Protein AF-A0A3P4B6H8-F1 (afdb_monomer_lite)

Sequence (66 aa):
MLTIAEV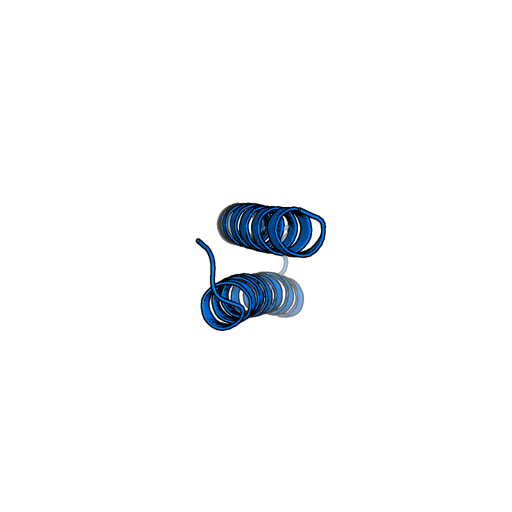RNAMRVWDDAHTAVHDYFGNNDVLDPNCWMTWQDLIETENMARTQALTAINSYRGQAQG

Structure (mmCIF, N/CA/C/O backbone):
data_AF-A0A3P4B6H8-F1
#
_entry.id   AF-A0A3P4B6H8-F1
#
loop_
_atom_site.group_PDB
_atom_site.id
_atom_site.type_symbol
_atom_site.label_atom_id
_atom_site.label_alt_id
_atom_site.label_comp_id
_atom_site.label_asym_id
_atom_site.label_entity_id
_atom_site.label_seq_id
_atom_site.pdbx_PDB_ins_code
_atom_site.Cartn_x
_atom_site.Cartn_y
_atom_site.Cartn_z
_atom_site.occupancy
_atom_site.B_iso_or_equiv
_atom_site.auth_seq_id
_atom_site.auth_comp_id
_atom_site.auth_asym_id
_atom_site.auth_atom_id
_atom_site.pdbx_PDB_model_num
ATOM 1 N N . MET A 1 1 ? -18.565 7.720 14.954 1.00 64.75 1 MET A N 1
ATOM 2 C CA . MET A 1 1 ? -18.029 6.497 15.590 1.00 64.75 1 MET A CA 1
ATOM 3 C C . MET A 1 1 ? -17.671 5.553 14.459 1.00 64.75 1 MET A C 1
ATOM 5 O O . MET A 1 1 ? -18.502 5.417 13.573 1.00 64.75 1 MET A O 1
ATOM 9 N N . LEU A 1 2 ? -16.451 5.010 14.434 1.00 79.31 2 LEU A N 1
ATOM 10 C CA . LEU A 1 2 ? -16.024 4.116 13.354 1.00 79.31 2 LEU A CA 1
ATOM 11 C C . LEU A 1 2 ? -16.483 2.699 13.691 1.00 79.31 2 LEU A C 1
ATOM 13 O O . LEU A 1 2 ? -16.297 2.214 14.802 1.00 79.31 2 LEU A O 1
ATOM 17 N N . THR A 1 3 ? -17.092 2.035 12.730 1.00 90.31 3 THR A N 1
ATOM 18 C CA . THR A 1 3 ? -17.521 0.647 12.816 1.00 90.31 3 THR A CA 1
ATOM 19 C C . THR A 1 3 ? -16.361 -0.287 12.482 1.00 90.31 3 THR A C 1
ATOM 21 O O . THR A 1 3 ? -15.434 0.057 11.745 1.00 90.31 3 THR A O 1
ATOM 24 N N . ILE A 1 4 ? -16.437 -1.533 12.957 1.00 91.25 4 ILE A N 1
ATOM 25 C CA . ILE A 1 4 ? -15.471 -2.573 12.572 1.00 91.25 4 ILE A CA 1
ATOM 26 C C . ILE A 1 4 ? -15.449 -2.811 11.050 1.00 91.25 4 ILE A C 1
ATOM 28 O O . ILE A 1 4 ? -14.425 -3.212 10.499 1.00 91.25 4 ILE A O 1
ATOM 32 N N . ALA A 1 5 ? -16.566 -2.556 10.359 1.00 92.50 5 ALA A N 1
ATOM 33 C CA . ALA A 1 5 ? -16.661 -2.663 8.908 1.00 92.50 5 ALA A CA 1
ATOM 34 C C . ALA A 1 5 ? -15.820 -1.587 8.203 1.00 92.50 5 ALA A C 1
ATOM 36 O O . ALA A 1 5 ? -15.089 -1.914 7.273 1.00 92.50 5 ALA A O 1
ATOM 37 N N . GLU A 1 6 ? -15.853 -0.341 8.682 1.00 93.88 6 GLU A N 1
ATOM 38 C CA . GLU A 1 6 ? -15.034 0.753 8.140 1.00 93.88 6 GLU A CA 1
ATOM 39 C C . GLU A 1 6 ? -13.537 0.510 8.370 1.00 93.88 6 GLU A C 1
ATOM 41 O O . GLU A 1 6 ? -12.736 0.731 7.463 1.00 93.88 6 GLU A O 1
ATOM 46 N N . VAL A 1 7 ? -13.157 -0.034 9.532 1.00 95.31 7 VAL A N 1
ATOM 47 C CA . VAL A 1 7 ? -11.763 -0.435 9.802 1.00 95.31 7 VAL A CA 1
ATOM 48 C C . VAL A 1 7 ? -11.308 -1.521 8.828 1.00 95.31 7 VAL A C 1
ATOM 50 O O . VAL A 1 7 ? -10.252 -1.395 8.213 1.00 95.31 7 VAL A O 1
ATOM 53 N N . ARG A 1 8 ? -12.113 -2.576 8.646 1.00 96.69 8 ARG A N 1
ATOM 54 C CA . ARG A 1 8 ? -11.801 -3.661 7.700 1.00 96.69 8 ARG A CA 1
ATOM 55 C C . ARG A 1 8 ? -11.715 -3.162 6.263 1.00 96.69 8 ARG A C 1
ATOM 57 O O . ARG A 1 8 ? -10.853 -3.623 5.524 1.00 96.69 8 ARG A O 1
ATOM 64 N N . ASN A 1 9 ? -12.583 -2.231 5.877 1.00 97.56 9 ASN A N 1
ATOM 65 C CA . ASN A 1 9 ? -12.538 -1.626 4.554 1.00 97.56 9 ASN A CA 1
ATOM 66 C C . ASN A 1 9 ? -11.236 -0.844 4.344 1.00 97.56 9 ASN A C 1
ATOM 68 O O . ASN A 1 9 ? -10.561 -1.058 3.346 1.00 97.56 9 ASN A O 1
ATOM 72 N N . ALA A 1 10 ? -10.838 -0.009 5.309 1.00 97.25 10 ALA A N 1
ATOM 73 C CA . ALA A 1 10 ? -9.581 0.734 5.228 1.00 97.25 10 ALA A CA 1
ATOM 74 C C . ALA A 1 10 ? -8.356 -0.198 5.171 1.00 97.25 10 ALA A C 1
ATOM 76 O O . ALA A 1 10 ? -7.432 0.046 4.402 1.00 97.25 10 ALA A O 1
ATOM 77 N N . MET A 1 11 ? -8.369 -1.298 5.934 1.00 97.75 11 MET A N 1
ATOM 78 C CA . MET A 1 11 ? -7.319 -2.320 5.866 1.00 97.75 11 MET A CA 1
ATOM 79 C C . MET A 1 11 ? -7.252 -3.002 4.498 1.00 97.75 11 MET A C 1
ATOM 81 O O . MET A 1 11 ? -6.155 -3.207 3.995 1.00 97.75 11 MET A O 1
ATOM 85 N N . ARG A 1 12 ? -8.400 -3.325 3.890 1.00 98.38 12 ARG A N 1
ATOM 86 C CA . ARG A 1 12 ? -8.442 -3.924 2.549 1.00 98.38 12 ARG A CA 1
ATOM 87 C C . ARG A 1 12 ? -7.895 -2.972 1.488 1.00 98.38 12 ARG A C 1
ATOM 89 O O . ARG A 1 12 ? -7.084 -3.388 0.681 1.00 98.38 12 ARG A O 1
ATOM 96 N N . VAL A 1 13 ? -8.279 -1.696 1.531 1.00 98.31 13 VAL A N 1
ATOM 97 C CA . VAL A 1 13 ? -7.754 -0.690 0.591 1.00 98.31 13 VAL A CA 1
ATOM 98 C C . VAL A 1 13 ? -6.232 -0.562 0.704 1.00 98.31 13 VAL A C 1
ATOM 100 O O . VAL A 1 13 ? -5.552 -0.437 -0.310 1.00 98.31 13 VAL A O 1
ATOM 103 N N . TRP A 1 14 ? -5.684 -0.612 1.922 1.00 98.56 14 TRP A N 1
ATOM 104 C CA . TRP A 1 14 ? -4.232 -0.632 2.101 1.00 98.56 14 TRP A CA 1
ATOM 105 C C . TRP A 1 14 ? -3.594 -1.914 1.541 1.00 98.56 14 TRP A C 1
ATOM 107 O O . TRP A 1 14 ? -2.600 -1.814 0.829 1.00 98.56 14 TRP A O 1
ATOM 117 N N . ASP A 1 15 ? -4.168 -3.088 1.807 1.00 98.50 15 ASP A N 1
ATOM 118 C CA . ASP A 1 15 ? -3.678 -4.380 1.295 1.00 98.50 15 ASP A CA 1
ATOM 119 C C . ASP A 1 15 ? -3.658 -4.438 -0.244 1.00 98.50 15 ASP A C 1
ATOM 121 O O . ASP A 1 15 ? -2.658 -4.838 -0.845 1.00 98.50 15 ASP A O 1
ATOM 125 N N . ASP A 1 16 ? -4.717 -3.941 -0.889 1.00 98.44 16 ASP A N 1
ATOM 126 C CA . ASP A 1 16 ? -4.815 -3.859 -2.349 1.00 98.44 16 ASP A CA 1
ATOM 127 C C . ASP A 1 16 ? -3.727 -2.930 -2.928 1.00 98.44 16 ASP A C 1
ATOM 129 O O . ASP A 1 16 ? -3.053 -3.278 -3.901 1.00 98.44 16 ASP A O 1
ATOM 133 N N . ALA A 1 17 ? -3.502 -1.763 -2.309 1.00 98.44 17 ALA A N 1
ATOM 134 C CA . ALA A 1 17 ? -2.455 -0.829 -2.732 1.00 98.44 17 ALA A CA 1
ATOM 135 C C . ALA A 1 17 ? -1.041 -1.401 -2.519 1.00 98.44 17 ALA A C 1
ATOM 137 O O . ALA A 1 17 ? -0.176 -1.252 -3.382 1.00 98.44 17 ALA A O 1
ATOM 138 N N . HIS A 1 18 ? -0.8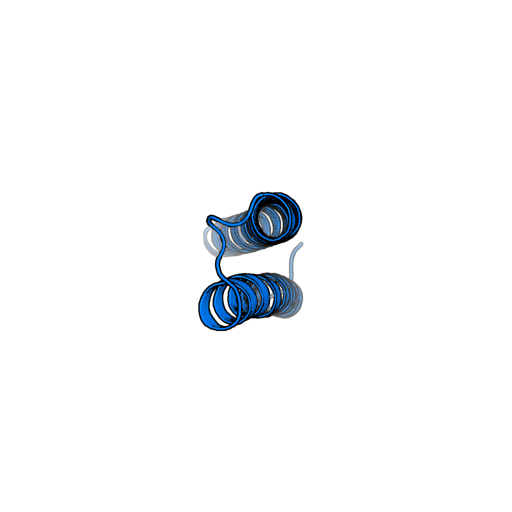15 -2.091 -1.398 1.00 98.44 18 HIS A N 1
ATOM 139 C CA . HIS A 1 18 ? 0.454 -2.750 -1.089 1.00 98.44 18 HIS A CA 1
ATOM 140 C C . HIS A 1 18 ? 0.768 -3.859 -2.100 1.00 98.44 18 HIS A C 1
ATOM 142 O O . HIS A 1 18 ? 1.885 -3.945 -2.611 1.00 98.44 18 HIS A O 1
ATOM 148 N N . THR A 1 19 ? -0.242 -4.658 -2.452 1.00 98.50 19 THR A N 1
ATOM 149 C CA . THR A 1 19 ? -0.127 -5.689 -3.489 1.00 98.50 19 THR A CA 1
ATOM 150 C C . THR A 1 19 ? 0.241 -5.069 -4.834 1.00 98.50 19 THR A C 1
ATOM 152 O O . THR A 1 19 ? 1.174 -5.537 -5.477 1.00 98.50 19 THR A O 1
ATOM 155 N N . ALA A 1 20 ? -0.397 -3.962 -5.228 1.00 98.25 20 ALA A N 1
ATOM 156 C CA . ALA A 1 20 ? -0.077 -3.279 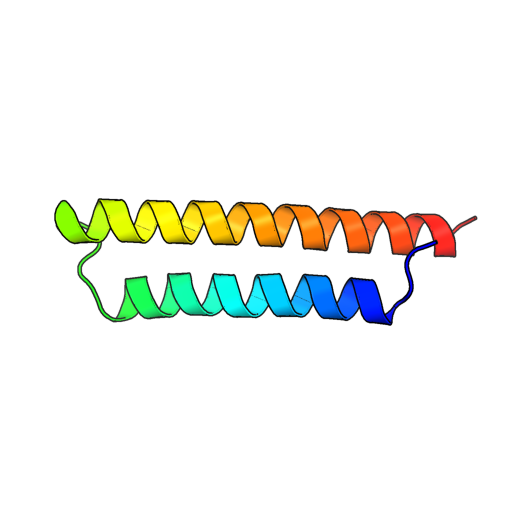-6.482 1.00 98.25 20 ALA A CA 1
ATOM 157 C C . ALA A 1 20 ? 1.376 -2.763 -6.541 1.00 98.25 20 ALA A C 1
ATOM 159 O O . ALA A 1 20 ? 2.030 -2.897 -7.577 1.00 98.25 20 ALA A O 1
ATOM 160 N N . VAL A 1 21 ? 1.910 -2.215 -5.441 1.00 98.50 21 VAL A N 1
ATOM 161 C CA . VAL A 1 21 ? 3.328 -1.808 -5.346 1.00 98.50 21 VAL A CA 1
ATOM 162 C C . VAL A 1 21 ? 4.253 -3.013 -5.518 1.00 98.50 21 VAL A C 1
ATOM 164 O O . VAL A 1 21 ? 5.219 -2.948 -6.285 1.00 98.50 21 VAL A O 1
ATOM 167 N N . HIS A 1 22 ? 3.957 -4.114 -4.824 1.00 98.31 22 HIS A N 1
ATOM 168 C CA . HIS A 1 22 ? 4.750 -5.340 -4.885 1.00 98.31 22 HIS A CA 1
ATOM 169 C C . HIS A 1 22 ? 4.709 -6.002 -6.264 1.00 98.31 22 HIS A C 1
ATOM 171 O O . HIS A 1 22 ? 5.758 -6.394 -6.778 1.00 98.31 22 HIS A O 1
ATOM 177 N N . ASP A 1 23 ? 3.536 -6.072 -6.889 1.00 98.44 23 ASP A N 1
ATOM 178 C CA . ASP A 1 23 ? 3.368 -6.593 -8.243 1.00 98.44 23 ASP A CA 1
ATOM 179 C C . ASP A 1 23 ? 4.123 -5.730 -9.254 1.00 98.44 23 ASP A C 1
ATOM 181 O O . ASP A 1 23 ? 4.807 -6.257 -10.133 1.00 98.44 23 ASP A O 1
ATOM 185 N N . TYR A 1 24 ? 4.055 -4.402 -9.130 1.00 98.38 24 TYR A N 1
ATOM 186 C CA . TYR A 1 24 ? 4.804 -3.515 -10.015 1.00 98.38 24 TYR A CA 1
ATOM 187 C C . TYR A 1 24 ? 6.315 -3.712 -9.859 1.00 98.38 24 TYR A C 1
ATOM 189 O O . TYR A 1 24 ? 7.014 -3.847 -10.862 1.00 98.38 24 TYR A O 1
ATOM 197 N N . PHE A 1 25 ? 6.810 -3.793 -8.621 1.00 97.50 25 PHE A N 1
ATOM 198 C CA . PHE A 1 25 ? 8.219 -4.068 -8.330 1.00 97.50 25 PHE A CA 1
ATOM 199 C C . PHE A 1 25 ? 8.672 -5.435 -8.867 1.00 97.50 25 PHE A C 1
ATOM 201 O O . PHE A 1 25 ? 9.768 -5.554 -9.402 1.00 97.50 25 PHE A O 1
ATOM 208 N N . GLY A 1 26 ? 7.836 -6.471 -8.747 1.00 97.75 26 GLY A N 1
ATOM 209 C CA . GLY A 1 26 ? 8.156 -7.817 -9.226 1.00 97.75 26 GLY A CA 1
ATOM 210 C C . GLY A 1 26 ? 8.169 -7.952 -10.752 1.00 97.75 26 GLY A C 1
ATOM 211 O O . GLY A 1 26 ? 8.854 -8.828 -11.277 1.00 97.75 26 GLY A O 1
ATOM 212 N N . ASN A 1 27 ? 7.431 -7.091 -11.459 1.00 97.94 27 ASN A N 1
ATOM 213 C CA . ASN A 1 27 ? 7.260 -7.160 -12.912 1.00 97.94 27 ASN A CA 1
ATOM 214 C C . ASN A 1 27 ? 8.095 -6.138 -13.701 1.00 97.94 27 ASN A C 1
ATOM 216 O O . ASN A 1 27 ? 8.159 -6.242 -14.925 1.00 97.94 27 ASN A O 1
ATOM 220 N N . ASN A 1 28 ? 8.717 -5.156 -13.042 1.00 97.81 28 ASN A N 1
ATOM 221 C CA . ASN A 1 28 ? 9.433 -4.064 -13.705 1.00 97.81 28 ASN A CA 1
ATOM 222 C C . ASN A 1 28 ? 10.807 -3.826 -13.072 1.00 97.81 28 ASN A C 1
ATOM 224 O O . ASN A 1 28 ? 10.991 -3.997 -11.869 1.00 97.81 28 ASN A O 1
ATOM 228 N N . ASP A 1 29 ? 11.765 -3.355 -13.871 1.00 97.06 29 ASP A N 1
ATOM 229 C CA . ASP A 1 29 ? 13.029 -2.845 -13.341 1.00 97.06 29 ASP A CA 1
ATOM 230 C C . ASP A 1 29 ? 12.817 -1.426 -12.803 1.00 97.06 29 ASP A C 1
ATOM 232 O O . ASP A 1 29 ? 12.846 -0.450 -13.548 1.00 97.06 29 ASP A O 1
ATOM 236 N N . VAL A 1 30 ? 12.580 -1.297 -11.498 1.00 96.38 30 VAL A N 1
ATOM 237 C CA . VAL A 1 30 ? 12.346 0.009 -10.860 1.00 96.38 30 VAL A CA 1
ATOM 238 C C . VAL A 1 30 ? 13.579 0.920 -10.861 1.00 96.38 30 VAL A C 1
ATOM 240 O O . VAL A 1 30 ? 13.456 2.086 -10.494 1.00 96.38 30 VAL A O 1
ATOM 243 N N . LEU A 1 31 ? 14.755 0.427 -11.270 1.00 95.25 31 LEU A N 1
ATOM 244 C CA . LEU A 1 31 ? 15.931 1.267 -11.505 1.00 95.25 31 LEU A CA 1
ATOM 245 C C . LEU A 1 31 ? 15.894 1.948 -12.884 1.00 95.25 31 LEU A C 1
ATOM 247 O O . LEU A 1 31 ? 16.638 2.909 -13.097 1.00 95.25 31 LEU A O 1
ATOM 251 N N . ASP A 1 32 ? 15.021 1.510 -13.802 1.00 97.19 32 ASP A N 1
ATOM 252 C CA . ASP A 1 32 ? 14.709 2.260 -15.020 1.00 97.19 32 ASP A CA 1
ATOM 253 C C . ASP A 1 32 ? 14.013 3.582 -14.637 1.00 97.19 32 ASP A C 1
ATOM 255 O O . ASP A 1 32 ? 12.998 3.553 -13.935 1.00 97.19 32 ASP A O 1
ATOM 259 N N . PRO A 1 33 ? 14.494 4.750 -15.105 1.00 94.19 33 PRO A N 1
ATOM 260 C CA . PRO A 1 33 ? 13.913 6.047 -14.756 1.00 94.19 33 PRO A CA 1
ATOM 261 C C . PRO A 1 33 ? 12.415 6.195 -15.063 1.00 94.19 33 PRO A C 1
ATOM 263 O O . PRO A 1 33 ? 11.710 6.899 -14.339 1.00 94.19 33 PRO A O 1
ATOM 266 N N . ASN A 1 34 ? 11.911 5.544 -16.115 1.00 91.12 34 ASN A N 1
ATOM 267 C CA . ASN A 1 34 ? 10.491 5.583 -16.461 1.00 91.12 34 ASN A CA 1
ATOM 268 C C . ASN A 1 34 ? 9.667 4.735 -15.490 1.00 91.12 34 ASN A C 1
ATOM 270 O O . ASN A 1 34 ? 8.580 5.143 -15.087 1.00 91.12 34 ASN A O 1
ATOM 274 N N . CYS A 1 35 ? 10.198 3.582 -15.075 1.00 96.50 35 CYS A N 1
ATOM 275 C CA . CYS A 1 35 ? 9.535 2.719 -14.104 1.00 96.50 35 CYS A CA 1
ATOM 276 C C . CYS A 1 35 ? 9.619 3.284 -12.684 1.00 96.50 35 CYS A C 1
ATOM 278 O O . CYS A 1 35 ? 8.681 3.113 -11.907 1.00 96.50 35 CYS A O 1
ATOM 280 N N . TRP A 1 36 ? 10.712 3.980 -12.365 1.00 96.00 36 TRP A N 1
ATOM 281 C CA . TRP A 1 36 ? 10.936 4.636 -11.084 1.00 96.00 36 TRP A CA 1
ATOM 282 C C . TRP A 1 36 ? 9.823 5.630 -10.748 1.00 96.00 36 TRP A C 1
ATOM 284 O O . TRP A 1 36 ? 9.281 5.573 -9.648 1.00 96.00 36 TRP A O 1
ATOM 294 N N . MET A 1 37 ? 9.450 6.509 -11.688 1.00 96.50 37 MET A N 1
ATOM 295 C CA . MET A 1 37 ? 8.392 7.501 -11.448 1.00 96.50 37 MET A CA 1
ATOM 296 C C . MET A 1 37 ? 7.055 6.829 -11.122 1.00 96.50 37 MET A C 1
ATOM 298 O O . MET A 1 37 ? 6.450 7.134 -10.101 1.00 96.50 37 MET A O 1
ATOM 302 N N . THR A 1 38 ? 6.637 5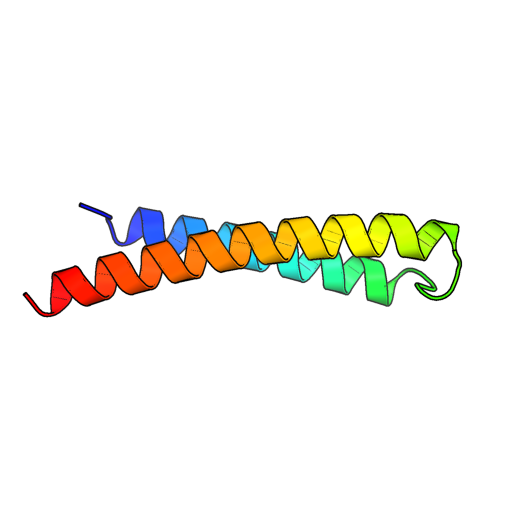.846 -11.923 1.00 96.44 38 THR A N 1
ATOM 303 C CA . THR A 1 38 ? 5.393 5.102 -11.668 1.00 96.44 38 THR A CA 1
ATOM 304 C C . THR A 1 38 ? 5.439 4.329 -10.350 1.00 96.44 38 THR A C 1
ATOM 306 O O . THR A 1 38 ? 4.449 4.287 -9.624 1.00 96.44 38 THR A O 1
ATOM 309 N N . TRP A 1 39 ? 6.584 3.740 -9.999 1.00 97.94 39 TRP A N 1
ATOM 310 C CA . TRP A 1 39 ? 6.744 3.047 -8.723 1.00 97.94 39 TRP A CA 1
ATOM 311 C C . TRP A 1 39 ? 6.649 4.003 -7.523 1.00 97.94 39 TRP A C 1
ATOM 313 O O . TRP A 1 39 ? 6.022 3.659 -6.522 1.00 97.94 39 TRP A O 1
ATOM 323 N N . GLN A 1 40 ? 7.209 5.214 -7.628 1.00 97.75 40 GLN A N 1
ATOM 324 C CA . GLN A 1 40 ? 7.074 6.251 -6.597 1.00 97.75 40 GLN A CA 1
ATOM 325 C C . GLN A 1 40 ? 5.612 6.681 -6.401 1.00 97.75 40 GLN A C 1
ATOM 327 O O . GLN A 1 40 ? 5.162 6.753 -5.258 1.00 97.75 40 GLN A O 1
ATOM 332 N N . ASP A 1 41 ? 4.853 6.877 -7.483 1.00 97.31 41 ASP A N 1
ATOM 333 C CA . ASP A 1 41 ? 3.426 7.234 -7.405 1.00 97.31 41 ASP A CA 1
ATOM 334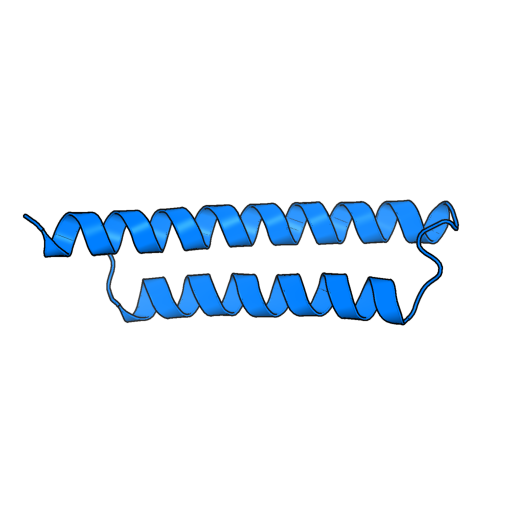 C C . ASP A 1 41 ? 2.593 6.133 -6.713 1.00 97.31 41 ASP A C 1
ATOM 336 O O . ASP A 1 41 ? 1.699 6.406 -5.900 1.00 97.31 41 ASP A O 1
ATOM 340 N N . LEU A 1 42 ? 2.905 4.860 -6.993 1.00 98.12 42 LEU A N 1
ATOM 341 C CA . LEU A 1 42 ? 2.269 3.718 -6.330 1.00 98.12 42 LEU A CA 1
ATOM 342 C C . LEU A 1 42 ? 2.609 3.675 -4.833 1.00 98.12 42 LEU A C 1
ATOM 344 O O . LEU A 1 42 ? 1.713 3.470 -4.013 1.00 98.12 42 LEU A O 1
ATOM 348 N N . ILE A 1 43 ? 3.870 3.925 -4.462 1.00 98.19 43 ILE A N 1
ATOM 349 C CA . ILE A 1 43 ? 4.299 4.009 -3.057 1.00 98.19 43 ILE A CA 1
ATOM 350 C C . ILE A 1 43 ? 3.585 5.148 -2.325 1.00 98.19 43 ILE A C 1
ATOM 352 O O . ILE A 1 43 ? 3.177 4.982 -1.174 1.00 98.19 43 ILE A O 1
ATOM 356 N N . GLU A 1 44 ? 3.430 6.316 -2.950 1.00 98.38 44 GLU A N 1
ATOM 357 C CA . GLU A 1 44 ? 2.707 7.435 -2.339 1.00 98.38 44 GLU A CA 1
ATOM 358 C C . GLU A 1 44 ? 1.246 7.056 -2.067 1.00 98.38 44 GLU A C 1
ATOM 360 O O . GLU A 1 44 ? 0.747 7.239 -0.951 1.00 98.38 44 GLU A O 1
ATOM 365 N N . THR A 1 45 ? 0.596 6.423 -3.045 1.00 97.88 45 THR A N 1
ATOM 366 C CA . THR A 1 45 ? -0.776 5.916 -2.914 1.00 97.88 45 THR A CA 1
ATOM 367 C C . THR A 1 45 ? -0.895 4.888 -1.784 1.00 97.88 45 THR A C 1
ATOM 369 O O . THR A 1 45 ? -1.798 4.983 -0.945 1.00 97.88 45 THR A O 1
ATOM 372 N N . GLU A 1 46 ? 0.038 3.935 -1.705 1.00 98.69 46 GLU A N 1
ATOM 373 C CA . GLU A 1 46 ? 0.093 2.948 -0.624 1.00 98.69 46 GLU A CA 1
ATOM 374 C C . GLU A 1 46 ? 0.258 3.624 0.744 1.00 98.69 46 GLU A C 1
ATOM 376 O O . GLU A 1 46 ? -0.461 3.302 1.692 1.00 98.69 46 GLU A O 1
ATOM 381 N N . ASN A 1 47 ? 1.157 4.603 0.860 1.00 98.56 47 ASN A N 1
ATOM 382 C CA . ASN A 1 47 ? 1.397 5.322 2.111 1.00 98.56 47 ASN A CA 1
ATOM 383 C C . ASN A 1 47 ? 0.168 6.113 2.578 1.00 98.56 47 ASN A C 1
ATOM 385 O O . ASN A 1 47 ? -0.128 6.155 3.782 1.00 98.56 47 ASN A O 1
ATOM 389 N N . MET A 1 48 ? -0.583 6.706 1.649 1.00 98.31 48 MET A N 1
ATOM 390 C CA . MET A 1 48 ? -1.856 7.356 1.958 1.00 98.31 48 MET A CA 1
ATOM 391 C C . MET A 1 48 ? -2.877 6.346 2.492 1.00 98.31 48 MET A C 1
ATOM 393 O O . MET A 1 48 ? -3.461 6.571 3.558 1.00 98.31 48 MET A O 1
ATOM 397 N N . ALA A 1 49 ? -3.053 5.212 1.807 1.00 98.19 49 ALA A N 1
ATOM 398 C CA . ALA A 1 49 ? -3.965 4.150 2.231 1.00 98.19 49 ALA A CA 1
ATOM 399 C C . ALA A 1 49 ? -3.570 3.570 3.601 1.00 98.19 49 ALA A C 1
ATOM 401 O O . ALA A 1 49 ? -4.413 3.423 4.490 1.00 98.19 49 ALA A O 1
ATOM 402 N N . ARG A 1 50 ? -2.271 3.346 3.827 1.00 98.38 50 ARG A N 1
ATOM 403 C CA . ARG A 1 50 ? -1.710 2.915 5.112 1.00 98.38 50 ARG A CA 1
ATOM 404 C C . ARG A 1 50 ? -2.039 3.893 6.233 1.00 98.38 50 ARG A C 1
ATOM 406 O O . ARG A 1 50 ? -2.479 3.481 7.306 1.00 98.38 50 ARG A O 1
ATOM 413 N N . THR A 1 51 ? -1.843 5.189 5.999 1.00 98.12 51 THR A N 1
ATOM 414 C CA . THR A 1 51 ? -2.120 6.237 6.994 1.00 98.12 51 THR A CA 1
ATOM 415 C C . THR A 1 51 ? -3.601 6.266 7.367 1.00 98.12 51 THR A C 1
ATOM 417 O O . THR A 1 51 ? -3.946 6.358 8.551 1.00 98.12 51 THR A O 1
ATOM 420 N N . GLN A 1 52 ? -4.488 6.121 6.380 1.00 96.19 52 GLN A N 1
ATOM 421 C CA . GLN A 1 52 ? -5.930 6.029 6.609 1.00 96.19 52 GLN A CA 1
ATOM 422 C C . GLN A 1 52 ? -6.294 4.773 7.412 1.00 96.19 52 GLN A C 1
ATOM 424 O O . GLN A 1 52 ? -7.016 4.872 8.407 1.00 96.19 52 GLN A O 1
ATOM 429 N N . ALA A 1 53 ? -5.741 3.611 7.050 1.00 97.44 53 ALA A N 1
ATOM 430 C CA . ALA A 1 53 ? -5.964 2.356 7.763 1.00 97.44 53 ALA A CA 1
ATOM 431 C C . ALA A 1 53 ? -5.503 2.435 9.226 1.00 97.44 53 ALA A C 1
ATOM 433 O O . ALA A 1 53 ? -6.263 2.095 10.134 1.00 97.44 53 ALA A O 1
ATOM 434 N N . LEU A 1 54 ? -4.297 2.952 9.479 1.00 96.88 54 LEU A N 1
ATOM 435 C CA . LEU A 1 54 ? -3.772 3.144 10.834 1.00 96.88 54 LEU A CA 1
ATOM 436 C C . LEU A 1 54 ? -4.630 4.117 11.652 1.00 96.88 54 LEU A C 1
ATOM 438 O O . LEU A 1 54 ? -4.920 3.851 12.819 1.00 96.88 54 LEU A O 1
ATOM 442 N N . THR A 1 55 ? -5.087 5.210 11.039 1.00 95.38 55 THR A N 1
ATOM 443 C CA . THR A 1 55 ? -5.984 6.178 11.689 1.00 95.38 55 THR A CA 1
ATOM 444 C C . THR A 1 55 ? -7.312 5.531 12.079 1.00 95.38 55 THR A C 1
ATOM 446 O O . THR A 1 55 ? -7.788 5.727 13.203 1.00 95.38 55 THR A O 1
ATOM 449 N N . ALA A 1 56 ? -7.891 4.712 11.196 1.00 94.62 56 ALA A N 1
ATOM 450 C CA . ALA A 1 56 ? -9.129 3.991 11.471 1.00 94.62 56 ALA A CA 1
ATOM 451 C C . ALA A 1 56 ? -8.953 2.958 12.598 1.00 94.62 56 ALA A C 1
ATOM 453 O O . ALA A 1 56 ? -9.760 2.918 13.528 1.00 94.62 56 ALA A O 1
ATOM 454 N N . ILE A 1 57 ? -7.869 2.173 12.562 1.00 94.56 57 ILE A N 1
ATOM 455 C CA . ILE A 1 57 ? -7.532 1.180 13.595 1.00 94.56 57 ILE A CA 1
ATOM 456 C C . ILE A 1 57 ? -7.366 1.848 14.961 1.00 94.56 57 ILE A C 1
ATOM 458 O O . ILE A 1 57 ? -7.953 1.393 15.944 1.00 94.56 57 ILE A O 1
ATOM 462 N N . ASN A 1 58 ? -6.580 2.923 15.034 1.00 93.62 58 ASN A N 1
ATOM 463 C CA . ASN A 1 58 ? -6.313 3.620 16.290 1.00 93.62 58 ASN A CA 1
ATOM 464 C C . ASN A 1 58 ? -7.585 4.253 16.858 1.00 93.62 58 ASN A C 1
ATOM 466 O O . ASN A 1 58 ? -7.850 4.128 18.052 1.00 93.62 58 ASN A O 1
ATOM 470 N N . SER A 1 59 ? -8.411 4.854 16.000 1.00 91.88 59 SER A N 1
ATOM 471 C CA . SER A 1 59 ? -9.694 5.437 16.403 1.00 91.88 59 SER A CA 1
ATOM 472 C C . SER A 1 59 ? -10.666 4.382 16.941 1.00 91.88 59 SER A C 1
ATOM 474 O O . SER A 1 59 ? -11.316 4.610 17.958 1.00 91.88 59 SER A O 1
ATOM 476 N N . TYR A 1 60 ? -10.744 3.211 16.303 1.00 90.81 60 TYR A N 1
ATOM 477 C CA . TYR A 1 60 ? -11.583 2.101 16.763 1.00 90.81 60 TYR A CA 1
ATOM 478 C C . TYR A 1 60 ? -11.081 1.493 18.082 1.00 90.81 60 TYR A C 1
ATOM 480 O O . TYR A 1 60 ? -11.866 1.230 18.990 1.00 90.81 60 TYR A O 1
ATOM 488 N N . ARG A 1 61 ? -9.762 1.313 18.235 1.00 89.00 61 ARG A N 1
ATOM 489 C CA . ARG A 1 61 ? -9.160 0.815 19.485 1.00 89.00 61 ARG A CA 1
ATOM 490 C C . ARG A 1 61 ? -9.342 1.787 20.648 1.00 89.00 61 ARG A C 1
ATOM 492 O O . ARG A 1 61 ? -9.654 1.341 21.745 1.00 89.00 61 ARG A O 1
ATOM 499 N N . GLY A 1 62 ? -9.188 3.089 20.403 1.00 84.44 62 GLY A N 1
ATOM 500 C CA . GLY A 1 62 ? -9.430 4.127 21.408 1.00 84.44 62 GLY A CA 1
ATOM 501 C C . GLY A 1 62 ? -10.886 4.173 21.879 1.00 84.44 62 GLY A C 1
ATOM 502 O O . GLY A 1 62 ? -11.142 4.506 23.028 1.00 84.44 62 GLY A O 1
ATOM 503 N N . GLN A 1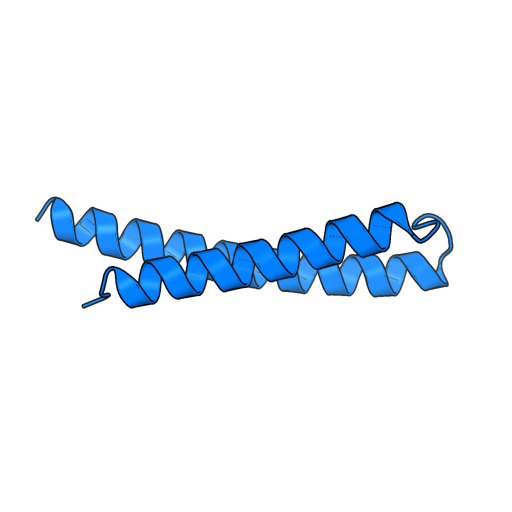 63 ? -11.833 3.771 21.027 1.00 71.25 63 GLN A N 1
ATOM 504 C CA . GLN A 1 63 ? -13.246 3.620 21.395 1.00 71.25 63 GLN A CA 1
ATOM 505 C C . GLN A 1 63 ? -13.519 2.353 22.216 1.00 71.25 63 GLN A C 1
ATOM 507 O O . GLN A 1 63 ? -14.418 2.359 23.044 1.00 71.25 63 GLN A O 1
ATOM 512 N N . ALA A 1 64 ? -12.760 1.274 22.012 1.00 60.28 64 ALA A N 1
ATOM 513 C CA . ALA A 1 64 ? -12.927 0.025 22.761 1.00 60.28 64 ALA A CA 1
ATOM 514 C C . ALA A 1 64 ? -12.357 0.075 24.195 1.00 60.28 64 ALA A C 1
ATOM 516 O O . ALA A 1 64 ? -12.588 -0.849 24.971 1.00 60.28 64 ALA A O 1
ATOM 517 N N . GLN A 1 65 ? -11.581 1.111 24.529 1.00 57.28 65 GLN A N 1
ATOM 518 C CA . GLN A 1 65 ? -10.939 1.297 25.838 1.00 57.28 65 GLN A CA 1
ATOM 519 C C . GLN A 1 65 ? -11.602 2.386 26.701 1.00 57.28 65 GLN A C 1
ATOM 521 O O . GLN A 1 65 ? -11.141 2.614 27.819 1.00 57.28 65 GLN A O 1
ATOM 526 N N . GLY A 1 66 ? -12.630 3.068 26.182 1.00 50.69 66 GLY A N 1
ATOM 527 C CA . GLY A 1 66 ? -13.360 4.151 26.852 1.00 50.69 66 GLY A CA 1
ATOM 528 C C . GLY A 1 66 ? -14.761 3.761 27.294 1.00 50.69 66 GLY A C 1
ATOM 529 O O . GLY A 1 66 ? -15.301 2.769 26.758 1.00 50.69 66 GLY A O 1
#

pLDDT: mean 93.39, std 10.11, range [50.69, 98.69]

Radius of gyration: 15.05 Å; chains: 1; bounding box: 34×15×43 Å

Organism: NCBI:txid2478468

Secondary structure (DSSP, 8-state):
---HHHHHHHHHHHHHHHHHHHHHHHHS-TTSHHHHHHHHHHHHHHHHHHHHHHHHHHHHHHHHT-

Foldseek 3Di:
DADPVNLVVLVVQLVVLVVVLVVLVVPDDCVPPVSVVVSVVSVVSSVVSVVSNVVSVVVVVVVVVD